Protein AF-A0A3D9BK99-F1 (afdb_monomer)

Radius of gyration: 10.8 Å; Cα contacts (8 Å, |Δi|>4): 30; chains: 1; bounding box: 23×22×25 Å

pLDDT: mean 86.7, std 12.51, range [53.88, 97.94]

Foldseek 3Di:
DDDQLDLVVLCQADPVSVVVSVVCVVVVVCVVCVVVSDGDDDCPDGPDD

Secondary structure (DSSP, 8-state):
---TTSGGGGGGS-HHHHHHHHHHHHTTHHHHTGGG-----S---TT--

Solvent-accessible surface area (backbone atoms only — not comparable to full-atom values): 3158 Å² total; per-residue (Å²): 132,88,59,78,71,46,72,69,58,25,71,80,36,43,75,70,36,35,49,49,41,52,52,43,58,75,67,39,51,60,70,78,36,46,93,71,66,63,60,81,82,73,88,74,52,76,80,59,132

Mean predicted aligned error: 4.53 Å

Structure (mmCIF, N/CA/C/O backbone):
data_AF-A0A3D9BK99-F1
#
_entry.id   A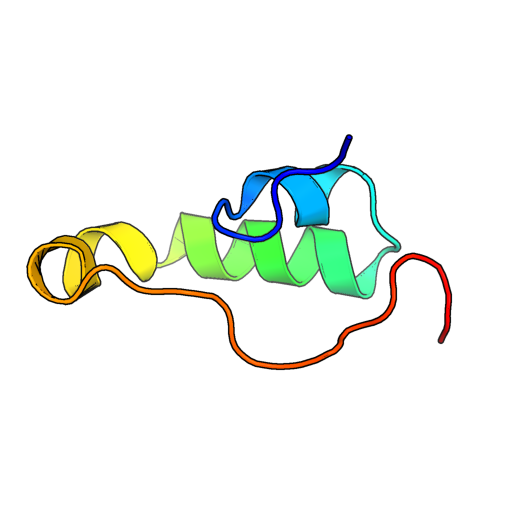F-A0A3D9BK99-F1
#
loop_
_atom_site.group_PDB
_atom_site.id
_atom_site.type_symbol
_atom_site.label_atom_id
_atom_site.label_alt_id
_atom_site.label_comp_id
_atom_site.label_asym_id
_atom_site.label_entity_id
_atom_site.label_seq_id
_atom_site.pdbx_PDB_ins_code
_atom_site.Cartn_x
_atom_site.Cartn_y
_atom_site.Cartn_z
_atom_site.occupancy
_atom_site.B_iso_or_equiv
_atom_site.auth_seq_id
_atom_site.auth_comp_id
_atom_site.auth_asym_id
_atom_site.auth_atom_id
_atom_site.pdbx_PDB_model_num
ATOM 1 N N . MET A 1 1 ? 11.476 -14.904 -2.018 1.00 80.69 1 MET A N 1
ATOM 2 C CA . MET A 1 1 ? 10.460 -14.595 -3.049 1.00 80.69 1 MET A CA 1
ATOM 3 C C . MET A 1 1 ? 9.660 -13.399 -2.550 1.00 80.69 1 MET A C 1
ATOM 5 O O . MET A 1 1 ? 9.482 -13.307 -1.342 1.00 80.69 1 MET A O 1
ATOM 9 N N . ILE A 1 2 ? 9.281 -12.459 -3.418 1.00 82.75 2 ILE A N 1
ATOM 10 C CA . ILE A 1 2 ? 8.524 -11.262 -3.012 1.00 82.75 2 ILE A CA 1
ATOM 11 C C . ILE A 1 2 ? 7.098 -11.681 -2.631 1.00 82.75 2 ILE A C 1
ATOM 13 O O . ILE A 1 2 ? 6.466 -12.430 -3.371 1.00 82.75 2 ILE A O 1
ATOM 17 N N . ASP A 1 3 ? 6.611 -11.209 -1.483 1.00 87.69 3 ASP A N 1
ATOM 18 C CA . ASP A 1 3 ? 5.230 -11.411 -1.040 1.00 87.69 3 ASP A CA 1
ATOM 19 C C . ASP A 1 3 ? 4.340 -10.284 -1.583 1.00 87.69 3 ASP A C 1
ATOM 21 O O . ASP A 1 3 ? 4.362 -9.158 -1.085 1.00 87.69 3 ASP A O 1
ATOM 25 N N . PHE A 1 4 ? 3.565 -10.592 -2.624 1.00 87.00 4 PHE A N 1
ATOM 26 C CA . PHE A 1 4 ? 2.662 -9.638 -3.274 1.00 87.00 4 PHE A CA 1
ATOM 27 C C . PHE A 1 4 ? 1.341 -9.424 -2.524 1.00 87.00 4 PHE A C 1
ATOM 29 O O . PHE A 1 4 ? 0.529 -8.601 -2.940 1.00 87.00 4 PHE A O 1
ATOM 36 N N . THR A 1 5 ? 1.118 -10.128 -1.410 1.00 88.88 5 THR A N 1
ATOM 37 C CA . THR A 1 5 ? -0.059 -9.905 -0.556 1.00 88.88 5 THR A CA 1
ATOM 38 C C . THR A 1 5 ? 0.143 -8.748 0.424 1.00 88.88 5 THR A C 1
ATOM 40 O O . THR A 1 5 ? -0.823 -8.237 0.985 1.00 88.88 5 THR A O 1
ATOM 43 N N . LYS A 1 6 ? 1.388 -8.284 0.600 1.00 89.31 6 LYS A N 1
ATOM 44 C CA . LYS A 1 6 ? 1.747 -7.183 1.502 1.00 89.31 6 LYS A CA 1
ATOM 45 C C . LYS A 1 6 ? 2.128 -5.934 0.733 1.00 89.31 6 LYS A C 1
ATOM 47 O O . LYS A 1 6 ? 2.837 -6.006 -0.257 1.00 89.31 6 LYS A O 1
ATOM 52 N N . LEU A 1 7 ? 1.787 -4.760 1.254 1.00 91.19 7 LEU A N 1
ATOM 53 C CA . LEU A 1 7 ? 2.195 -3.484 0.651 1.00 91.19 7 LEU A CA 1
ATOM 54 C C . LEU A 1 7 ? 3.719 -3.282 0.573 1.00 91.19 7 LEU A C 1
ATOM 56 O O . LEU A 1 7 ? 4.182 -2.452 -0.210 1.00 91.19 7 LEU A O 1
ATOM 60 N N . ASP A 1 8 ? 4.507 -4.016 1.363 1.00 91.69 8 ASP A N 1
ATOM 61 C CA . ASP A 1 8 ? 5.959 -3.845 1.464 1.00 91.69 8 ASP A CA 1
ATOM 62 C C . ASP A 1 8 ? 6.700 -3.978 0.128 1.00 91.69 8 ASP A C 1
ATOM 64 O O . ASP A 1 8 ? 7.724 -3.317 -0.055 1.00 91.69 8 ASP A O 1
ATOM 68 N N . TYR A 1 9 ? 6.181 -4.754 -0.833 1.00 89.06 9 TYR A N 1
ATOM 69 C CA . TYR A 1 9 ? 6.828 -4.884 -2.144 1.00 89.06 9 TYR A CA 1
ATOM 70 C C . TYR A 1 9 ? 6.875 -3.559 -2.922 1.00 89.06 9 TYR A C 1
ATOM 72 O O . TYR A 1 9 ? 7.735 -3.374 -3.779 1.00 89.06 9 TYR A O 1
ATOM 80 N N . LEU A 1 10 ? 5.997 -2.598 -2.625 1.00 90.81 10 LEU A N 1
ATOM 81 C CA . LEU A 1 10 ? 6.021 -1.288 -3.277 1.00 90.81 10 LEU A CA 1
ATOM 82 C C . LEU A 1 10 ? 7.228 -0.438 -2.854 1.00 90.81 10 LEU A C 1
ATOM 84 O O . LEU A 1 10 ? 7.656 0.437 -3.608 1.00 90.81 10 LEU A O 1
ATOM 88 N N . LYS A 1 11 ? 7.810 -0.699 -1.673 1.00 90.56 11 LYS A N 1
ATOM 89 C CA . LYS A 1 11 ? 8.984 0.034 -1.163 1.00 90.56 11 LYS A CA 1
ATOM 90 C C . LYS A 1 11 ? 10.223 -0.179 -2.024 1.00 90.56 11 LYS A C 1
ATOM 92 O O . LYS A 1 11 ? 11.071 0.708 -2.100 1.00 90.56 11 LYS A O 1
ATOM 97 N N . ILE A 1 12 ? 10.333 -1.343 -2.659 1.00 88.88 12 ILE A N 1
ATOM 98 C CA . ILE A 1 12 ? 11.462 -1.702 -3.526 1.00 88.88 12 ILE A CA 1
ATOM 99 C C . ILE A 1 12 ? 11.231 -1.314 -4.994 1.00 88.88 12 ILE A C 1
ATOM 101 O O . ILE A 1 12 ? 12.113 -1.515 -5.816 1.00 88.88 12 ILE A O 1
ATOM 105 N N . GLY A 1 13 ? 10.070 -0.738 -5.320 1.00 86.69 13 GLY A N 1
ATOM 106 C CA . GLY A 1 13 ? 9.689 -0.378 -6.680 1.00 86.69 13 GLY A CA 1
ATOM 107 C C . GLY A 1 13 ? 10.202 0.979 -7.181 1.00 86.69 13 GLY A C 1
ATOM 108 O O . GLY A 1 13 ? 10.962 1.695 -6.517 1.00 86.69 13 GLY A O 1
ATOM 109 N N . ASN A 1 14 ? 9.732 1.364 -8.369 1.00 88.38 14 ASN A N 1
ATOM 110 C CA . ASN A 1 14 ? 10.004 2.657 -8.995 1.00 88.38 14 ASN A CA 1
ATOM 111 C C . ASN A 1 14 ? 9.353 3.830 -8.220 1.00 88.38 14 ASN A C 1
ATOM 113 O O . ASN A 1 14 ? 8.648 3.654 -7.221 1.00 88.38 14 ASN A O 1
ATOM 117 N N . LYS A 1 15 ? 9.569 5.069 -8.685 1.00 90.94 15 LYS A N 1
ATOM 118 C CA . LYS A 1 15 ? 9.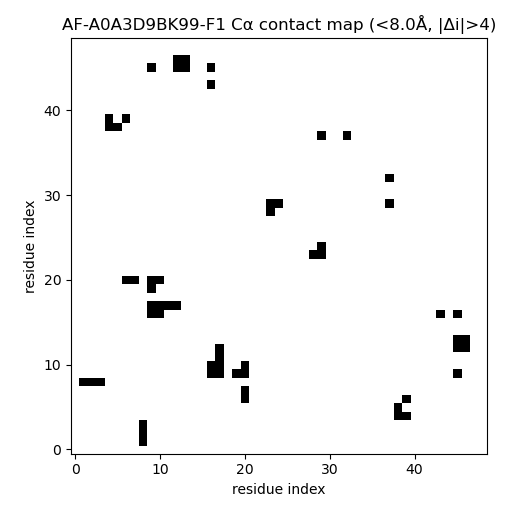020 6.274 -8.030 1.00 90.94 15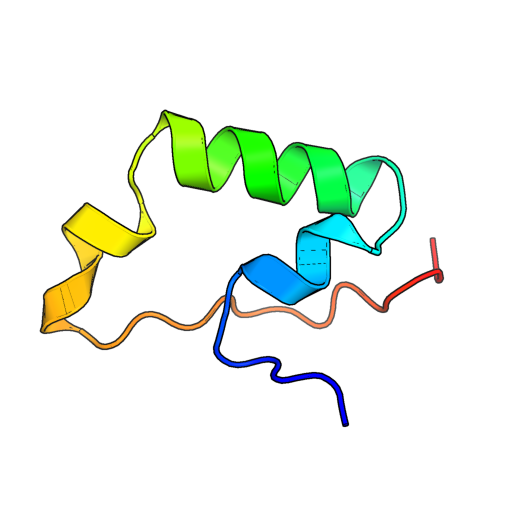 LYS A CA 1
ATOM 119 C C . LYS A 1 15 ? 7.489 6.241 -7.893 1.00 90.94 15 LYS A C 1
ATOM 121 O O . LYS A 1 15 ? 6.973 6.695 -6.873 1.00 90.94 15 LYS A O 1
ATOM 126 N N . LYS A 1 16 ? 6.767 5.703 -8.887 1.00 88.25 16 LYS A N 1
ATOM 127 C CA . LYS A 1 16 ? 5.299 5.579 -8.846 1.00 88.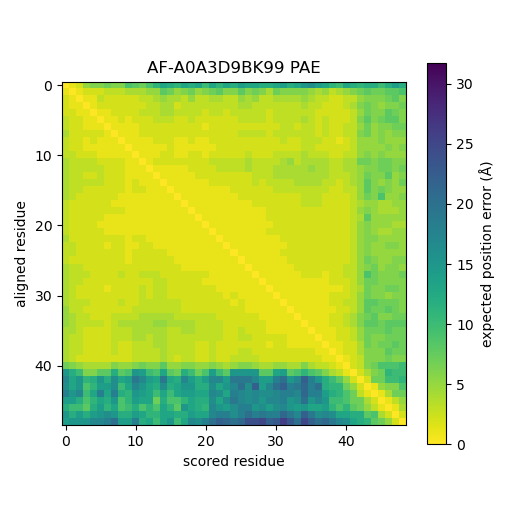25 16 LYS A CA 1
ATOM 128 C C . LYS A 1 16 ? 4.867 4.587 -7.759 1.00 88.25 16 LYS A C 1
ATOM 130 O O . LYS A 1 16 ? 3.968 4.896 -6.983 1.00 88.25 16 LYS A O 1
ATOM 135 N N . GLN A 1 17 ? 5.553 3.451 -7.647 1.00 89.94 17 GLN A N 1
ATOM 136 C CA . GLN A 1 17 ? 5.278 2.415 -6.643 1.00 89.94 17 GLN A CA 1
ATOM 137 C C . GLN A 1 17 ? 5.549 2.899 -5.215 1.00 89.94 17 GLN A C 1
ATOM 139 O O . GLN A 1 17 ? 4.680 2.777 -4.352 1.00 89.94 17 GLN A O 1
ATOM 144 N N . LYS A 1 18 ? 6.694 3.548 -4.976 1.00 92.56 18 LYS A N 1
ATOM 145 C CA . LYS A 1 18 ? 7.014 4.145 -3.668 1.00 92.56 18 LYS A CA 1
ATOM 146 C C . LYS A 1 18 ? 5.981 5.195 -3.251 1.00 92.56 18 LYS A C 1
ATOM 148 O O . LYS A 1 18 ? 5.515 5.183 -2.116 1.00 92.56 18 LYS A O 1
ATOM 153 N N . ARG A 1 19 ? 5.537 6.040 -4.187 1.0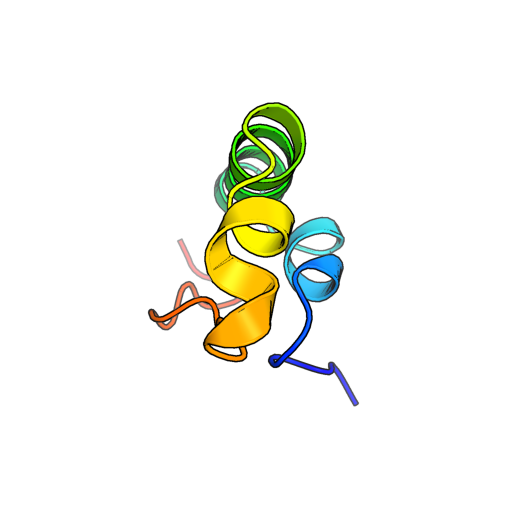0 93.56 19 ARG A N 1
ATOM 154 C CA . ARG A 1 19 ? 4.473 7.022 -3.927 1.00 93.56 19 ARG A CA 1
ATOM 155 C C . ARG A 1 19 ? 3.126 6.364 -3.616 1.00 93.56 19 ARG A C 1
ATOM 157 O O . ARG A 1 19 ? 2.399 6.860 -2.759 1.00 93.56 19 ARG A O 1
ATOM 164 N N . ALA A 1 20 ? 2.786 5.255 -4.276 1.00 92.25 20 ALA A N 1
ATOM 165 C CA . ALA A 1 20 ? 1.581 4.493 -3.952 1.00 92.25 20 ALA A CA 1
ATOM 166 C C . ALA A 1 20 ? 1.638 3.948 -2.516 1.00 92.25 20 ALA A C 1
ATOM 168 O O . ALA A 1 20 ? 0.675 4.112 -1.770 1.00 92.25 20 ALA A O 1
ATOM 169 N N . TYR A 1 21 ? 2.783 3.393 -2.099 1.00 94.00 21 TYR A N 1
ATOM 170 C CA . TYR A 1 21 ? 2.996 2.950 -0.719 1.00 94.00 21 TYR A CA 1
ATOM 171 C C . TYR A 1 21 ? 2.770 4.086 0.290 1.00 94.00 21 TYR A C 1
ATOM 173 O O . TYR A 1 21 ? 2.032 3.916 1.262 1.00 94.00 21 TYR A O 1
ATOM 181 N N . GLU A 1 22 ? 3.370 5.254 0.046 1.00 96.19 22 GLU A N 1
ATOM 182 C CA . GLU A 1 22 ? 3.241 6.428 0.916 1.00 96.19 22 GLU A CA 1
ATOM 183 C C . GLU A 1 22 ? 1.787 6.885 1.054 1.00 96.19 22 GLU A C 1
ATOM 185 O O . GLU A 1 22 ? 1.319 7.113 2.167 1.00 96.19 22 GLU A O 1
ATOM 190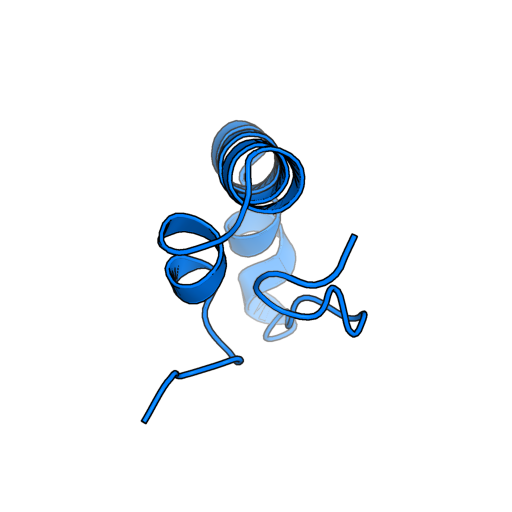 N N . VAL A 1 23 ? 1.052 6.989 -0.057 1.00 96.00 23 VAL A N 1
ATOM 191 C CA . VAL A 1 23 ? -0.357 7.410 -0.054 1.00 96.00 23 VAL A CA 1
ATOM 192 C C . VAL A 1 23 ? -1.229 6.387 0.675 1.00 96.00 23 VAL A C 1
ATOM 194 O O . VAL A 1 23 ? -1.980 6.764 1.573 1.00 96.00 23 VAL A O 1
ATOM 197 N N . LEU A 1 24 ? -1.109 5.098 0.345 1.00 95.12 24 LEU A N 1
ATOM 198 C CA . LEU A 1 24 ? -1.917 4.037 0.957 1.00 95.12 24 LEU A CA 1
ATOM 199 C C . LEU A 1 24 ? -1.679 3.941 2.471 1.00 95.12 24 LEU A C 1
ATOM 201 O O . LEU A 1 24 ? -2.637 3.785 3.230 1.00 95.12 24 LEU A O 1
ATOM 205 N N . THR A 1 25 ? -0.425 4.109 2.906 1.00 95.81 25 THR A N 1
ATOM 206 C CA . THR A 1 25 ? -0.046 4.141 4.327 1.00 95.81 25 THR A CA 1
ATOM 207 C C . THR A 1 25 ? -0.564 5.404 5.014 1.00 95.81 25 THR A C 1
ATOM 209 O O . THR A 1 25 ? -1.176 5.323 6.074 1.00 95.81 25 THR A O 1
ATOM 212 N N . LYS A 1 26 ? -0.378 6.581 4.400 1.00 97.94 26 LYS A N 1
ATOM 213 C CA . LYS A 1 26 ? -0.818 7.872 4.956 1.00 97.94 26 LYS A CA 1
ATOM 214 C C . LYS A 1 26 ? -2.318 7.895 5.243 1.00 97.94 26 LYS A C 1
ATOM 216 O O . LYS A 1 26 ? -2.732 8.433 6.265 1.00 97.94 26 LYS A O 1
ATOM 221 N N . TYR A 1 27 ? -3.119 7.334 4.341 1.00 97.56 27 TYR A N 1
ATOM 222 C CA . TYR A 1 27 ? -4.574 7.282 4.483 1.00 97.56 27 TYR A CA 1
ATOM 223 C C . TYR A 1 27 ? -5.075 6.016 5.184 1.00 97.56 27 TYR A C 1
ATOM 225 O O . TYR A 1 27 ? -6.285 5.829 5.273 1.00 97.56 27 TYR A O 1
ATOM 233 N N . LYS A 1 28 ? -4.173 5.160 5.692 1.00 96.81 28 LYS A N 1
ATOM 234 C CA . LYS A 1 28 ? -4.513 3.948 6.453 1.00 96.81 28 LYS A CA 1
ATOM 235 C C . LYS A 1 28 ? -5.503 3.033 5.719 1.00 96.81 28 LYS A C 1
ATOM 237 O O . LYS A 1 28 ? -6.319 2.362 6.341 1.00 96.81 28 LYS A O 1
ATOM 242 N N . ILE A 1 29 ? -5.436 2.987 4.386 1.00 95.62 29 ILE A N 1
ATOM 243 C CA . ILE A 1 29 ? -6.435 2.292 3.555 1.00 95.62 29 ILE A CA 1
ATOM 244 C C . ILE A 1 29 ? -6.515 0.802 3.908 1.00 95.62 29 ILE A C 1
ATOM 246 O O . ILE A 1 29 ? -7.605 0.253 4.030 1.00 95.62 29 ILE A O 1
ATOM 250 N N . PHE A 1 30 ? -5.365 0.158 4.115 1.00 94.56 30 PHE A N 1
ATOM 251 C CA . PHE A 1 30 ? -5.301 -1.263 4.468 1.00 94.56 30 PHE A CA 1
ATOM 252 C C . PHE A 1 30 ? -5.749 -1.538 5.908 1.00 94.56 30 PHE A C 1
ATOM 254 O O . PHE A 1 30 ? -6.310 -2.598 6.152 1.00 94.56 30 PHE A O 1
ATOM 261 N N . GLU A 1 31 ? -5.564 -0.589 6.832 1.00 95.69 31 GLU A N 1
ATOM 262 C CA . GLU A 1 31 ? -6.086 -0.706 8.204 1.00 95.69 31 GLU A CA 1
ATOM 263 C C . GLU A 1 31 ? -7.620 -0.630 8.195 1.00 95.69 31 GLU A C 1
ATOM 265 O O . GLU A 1 31 ? -8.295 -1.456 8.797 1.00 95.69 31 GLU A O 1
ATOM 270 N N . VAL A 1 32 ? -8.195 0.321 7.448 1.00 96.94 32 VAL A N 1
ATOM 271 C CA . VAL A 1 32 ? -9.657 0.478 7.328 1.00 96.94 32 VAL A CA 1
ATOM 272 C C . VAL A 1 32 ? -10.312 -0.750 6.688 1.00 96.94 32 VAL A C 1
ATOM 274 O O . VAL A 1 32 ? -11.436 -1.109 7.035 1.00 96.94 32 VAL A O 1
ATOM 277 N N . LEU A 1 33 ? -9.619 -1.393 5.749 1.00 95.62 33 LEU A N 1
ATOM 278 C CA . LEU A 1 33 ? -10.127 -2.548 5.015 1.00 95.62 33 LEU A CA 1
ATOM 279 C C . LEU A 1 33 ? -9.714 -3.896 5.618 1.00 95.62 33 LEU A C 1
ATOM 281 O O . LEU A 1 33 ? -10.068 -4.914 5.034 1.00 95.62 33 LEU A O 1
ATOM 285 N N . GLU A 1 34 ? -9.009 -3.929 6.755 1.00 95.12 34 GLU A N 1
ATOM 286 C CA . GLU A 1 34 ? -8.385 -5.137 7.323 1.00 95.12 34 GLU A CA 1
ATOM 287 C C . GLU A 1 34 ? -9.350 -6.332 7.417 1.00 95.12 34 GLU A C 1
ATOM 289 O O . GLU A 1 34 ? -8.993 -7.447 7.035 1.00 95.12 34 GLU A O 1
ATOM 294 N N . TYR A 1 35 ? -10.606 -6.089 7.814 1.00 97.12 35 TYR A N 1
ATOM 295 C CA . TYR A 1 35 ? -11.649 -7.120 7.927 1.00 97.12 35 TYR A CA 1
ATOM 296 C C . TYR A 1 35 ? -11.932 -7.865 6.611 1.00 97.12 35 TYR A C 1
ATOM 298 O O . TYR A 1 35 ? -12.372 -9.012 6.617 1.00 97.12 35 TYR A O 1
ATOM 306 N N . TYR A 1 36 ? -11.654 -7.230 5.474 1.00 96.19 36 TYR A N 1
ATOM 307 C CA . TYR A 1 36 ? -11.864 -7.787 4.141 1.00 96.19 36 TYR A CA 1
ATOM 308 C C . TYR A 1 36 ? -10.616 -8.451 3.555 1.00 96.19 36 TYR A C 1
ATOM 310 O O . TYR A 1 36 ? -10.658 -8.878 2.406 1.00 96.19 36 TYR A O 1
ATOM 318 N N . SER A 1 37 ? -9.515 -8.546 4.314 1.00 93.56 37 SER A N 1
ATOM 319 C CA . SER A 1 37 ? -8.230 -9.074 3.829 1.00 93.56 37 SER A CA 1
ATOM 320 C C . SER A 1 37 ? -7.790 -8.392 2.521 1.00 93.56 37 SER A C 1
ATOM 322 O O . SER A 1 37 ? -7.733 -9.033 1.467 1.00 93.56 37 SER A O 1
ATOM 324 N N . PRO A 1 38 ? -7.533 -7.070 2.553 1.00 93.31 38 PRO A N 1
ATOM 325 C CA . PRO A 1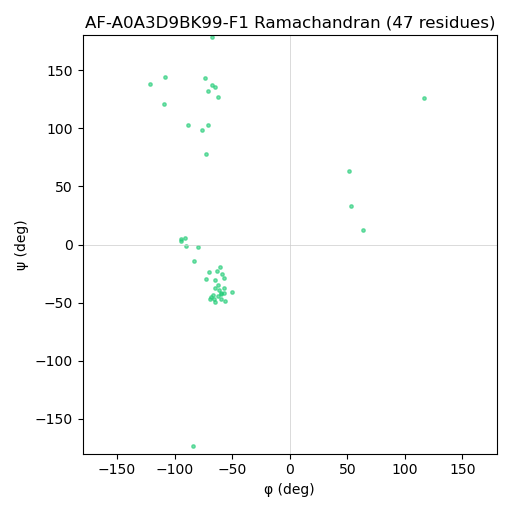 38 ? -7.334 -6.290 1.345 1.00 93.31 38 PRO A CA 1
ATOM 326 C C . PRO A 1 38 ? -6.038 -6.700 0.646 1.00 93.31 38 PRO A C 1
ATOM 328 O O . PRO A 1 38 ? -4.990 -6.846 1.273 1.00 93.31 38 PRO A O 1
ATOM 331 N N . ILE A 1 39 ? -6.105 -6.822 -0.678 1.00 91.38 39 ILE A N 1
ATOM 332 C CA . ILE A 1 39 ? -4.946 -7.034 -1.547 1.00 91.38 39 ILE A CA 1
ATOM 333 C C . ILE A 1 39 ? -4.901 -5.880 -2.542 1.00 91.38 39 ILE A C 1
ATOM 335 O O . ILE A 1 39 ? -5.934 -5.459 -3.069 1.00 91.38 39 ILE A O 1
ATOM 339 N N . LEU A 1 40 ? -3.702 -5.356 -2.805 1.00 89.69 40 LEU A N 1
ATOM 340 C CA . LEU A 1 40 ? -3.535 -4.324 -3.819 1.00 89.69 40 LEU A CA 1
ATOM 341 C C . LEU A 1 40 ? -3.728 -4.947 -5.206 1.00 89.69 40 LEU A C 1
ATOM 343 O O . LEU A 1 40 ? -2.849 -5.634 -5.720 1.00 89.69 40 LEU A O 1
ATOM 347 N N . ALA A 1 41 ? -4.897 -4.716 -5.799 1.00 82.88 41 ALA A N 1
ATOM 348 C CA . ALA A 1 41 ? -5.198 -5.160 -7.151 1.00 82.88 41 ALA A CA 1
ATOM 349 C C . ALA A 1 41 ? -4.465 -4.300 -8.194 1.00 82.88 41 ALA A C 1
ATOM 351 O O . ALA A 1 41 ? -4.356 -3.081 -8.054 1.00 82.88 41 ALA A O 1
ATOM 352 N N . GLY A 1 42 ? -4.011 -4.945 -9.268 1.00 69.31 42 GLY A N 1
ATOM 353 C CA . GLY A 1 42 ? -3.318 -4.311 -10.386 1.00 69.31 42 GLY A CA 1
ATOM 354 C C . GLY A 1 42 ? -1.884 -4.808 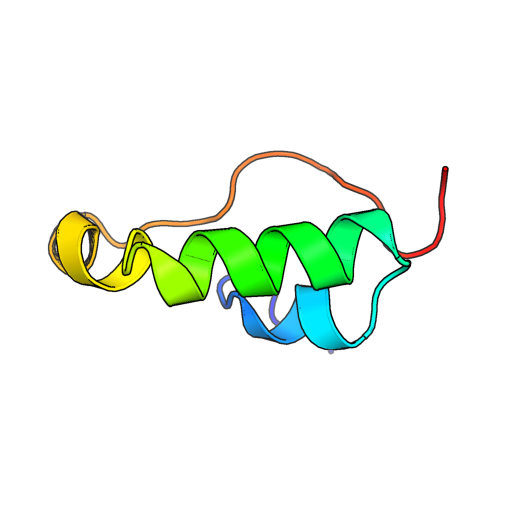-10.526 1.00 69.31 42 GLY A C 1
ATOM 355 O O . GLY A 1 42 ? -1.080 -4.737 -9.599 1.00 69.31 42 GLY A O 1
ATOM 356 N N . THR A 1 43 ? -1.537 -5.285 -11.718 1.00 60.00 43 THR A N 1
ATOM 357 C CA . THR A 1 43 ? -0.146 -5.506 -12.113 1.00 60.00 43 THR A CA 1
ATOM 358 C C . THR A 1 43 ? 0.499 -4.145 -12.345 1.00 60.00 43 THR A C 1
ATOM 360 O O . THR A 1 43 ? 0.618 -3.720 -13.487 1.00 60.00 43 THR A O 1
ATOM 363 N N . ILE A 1 44 ? 0.876 -3.421 -11.286 1.00 55.84 44 ILE A N 1
ATOM 364 C CA . ILE A 1 44 ? 1.925 -2.407 -11.432 1.00 55.84 44 ILE A CA 1
ATOM 365 C C . ILE A 1 44 ? 3.217 -3.217 -11.498 1.00 55.84 44 ILE A C 1
ATOM 367 O O . ILE A 1 44 ? 3.676 -3.666 -10.441 1.00 55.84 44 ILE A O 1
ATOM 371 N N . PRO A 1 45 ? 3.778 -3.492 -12.687 1.00 59.78 45 PRO A N 1
ATOM 372 C CA . PRO A 1 45 ? 4.945 -4.344 -12.760 1.00 59.78 45 PRO A CA 1
ATOM 373 C C . PRO A 1 45 ? 6.082 -3.618 -12.041 1.00 59.78 45 PRO A C 1
ATOM 375 O O . PRO A 1 45 ? 6.249 -2.402 -12.159 1.00 59.78 45 PRO A O 1
ATOM 378 N N . ILE A 1 46 ? 6.831 -4.337 -11.213 1.00 60.06 46 ILE A N 1
ATOM 379 C CA . ILE A 1 46 ? 8.038 -3.778 -10.602 1.00 60.06 46 ILE A CA 1
ATOM 380 C C . ILE A 1 46 ? 9.004 -3.447 -11.742 1.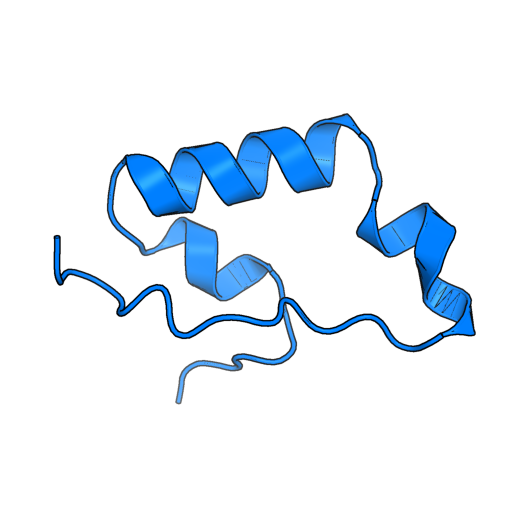00 60.06 46 ILE A C 1
ATOM 382 O O . ILE A 1 46 ? 9.247 -4.289 -12.598 1.00 60.06 46 ILE A O 1
ATOM 386 N N . GLU A 1 47 ? 9.483 -2.202 -11.769 1.00 60.84 47 GLU A N 1
ATOM 387 C CA . GLU A 1 47 ? 10.466 -1.703 -12.747 1.00 60.84 47 GLU A CA 1
ATOM 388 C C . GLU A 1 47 ? 10.041 -1.667 -14.228 1.00 60.84 47 GLU A C 1
ATOM 390 O O . GLU A 1 47 ? 10.884 -1.396 -15.080 1.00 60.84 47 GLU A O 1
ATOM 395 N N . ILE A 1 48 ? 8.756 -1.830 -14.557 1.00 60.62 48 ILE A N 1
ATOM 396 C CA . ILE A 1 48 ? 8.250 -1.530 -15.909 1.00 60.62 48 ILE A CA 1
ATOM 397 C C . ILE A 1 48 ? 7.387 -0.275 -15.813 1.00 60.62 48 ILE A C 1
ATOM 399 O O . ILE A 1 48 ? 6.440 -0.235 -15.023 1.00 60.62 48 ILE A O 1
ATOM 403 N N . ASP A 1 49 ? 7.772 0.763 -16.553 1.00 53.88 49 ASP A N 1
ATOM 404 C CA . ASP A 1 49 ? 6.974 1.981 -16.728 1.00 53.88 49 ASP A CA 1
ATOM 405 C C . ASP A 1 49 ? 6.118 1.897 -17.995 1.00 53.88 49 ASP A C 1
ATOM 407 O O . ASP A 1 49 ? 6.622 1.346 -19.002 1.00 53.88 49 ASP A O 1
#

Organism: NCBI:txid333702

Sequence (49 aa):
MIDFTKLDYLKIGNKKQKRAYEVLTKYKIFEVLEYYSPILAGTIPIEID